Protein AF-D3D2E3-F1 (afdb_monomer_lite)

pLDDT: mean 86.56, std 15.79, range [43.16, 98.19]

Radius of gyration: 16.49 Å; chains: 1; bounding box: 32×51×45 Å

Secondary structure (DSSP, 8-state):
----HHHHHHHHHHHHHHIIIIII---TT-EEEEEEEGGGHHHHHHHHHHHHHTT-EEEEEEE-SS--TTHHHHHHHHSPPTTT-SS-EEEEEE-SS---------PPP-

Foldseek 3Di:
DDPDPPPVVVVLLVVLCCCCCVPVNDDQLEAEEEEEEPVFVVSSVSNVVVCVVVVRHYDYAYDYFQDDPCRVVRVVVRDDDPVSRPDYYHYHYTDDPGDHDPDDPPDDDD

Sequence (110 aa):
MAVAASVIDDLVWSGVNNLLDSYVHVEATDQVLVLYTSDSHEAAAWVYAALEVRRICVSRVWMAPLHDDGFVERLASALPDPSEVTGRIVVLTFERDTMSHSLRHVPEPA

Structure (mmCIF, N/CA/C/O backbone):
data_AF-D3D2E3-F1
#
_entry.id   AF-D3D2E3-F1
#
loop_
_atom_site.group_PDB
_atom_site.id
_atom_site.type_symbol
_atom_site.label_atom_id
_atom_site.label_alt_id
_atom_site.label_comp_id
_atom_site.label_asym_id
_atom_site.label_entity_id
_atom_site.label_seq_id
_atom_site.pdbx_PDB_ins_code
_atom_site.Cartn_x
_atom_site.Cartn_y
_atom_site.Cartn_z
_atom_site.occupancy
_atom_site.B_iso_or_equiv
_atom_site.auth_seq_id
_atom_site.auth_comp_id
_atom_site.auth_asym_id
_atom_site.auth_atom_id
_atom_site.pdbx_PDB_model_num
ATOM 1 N N . MET A 1 1 ? 20.785 26.510 1.331 1.00 43.16 1 MET A N 1
ATOM 2 C CA . MET A 1 1 ? 19.636 26.545 2.260 1.00 43.16 1 MET A CA 1
ATOM 3 C C . MET A 1 1 ? 19.000 25.167 2.255 1.00 43.16 1 MET A C 1
ATOM 5 O O . MET A 1 1 ? 18.356 24.823 1.276 1.00 43.16 1 MET A O 1
ATOM 9 N N . ALA A 1 2 ? 19.278 24.359 3.281 1.00 49.91 2 ALA A N 1
ATOM 10 C CA . ALA A 1 2 ? 18.728 23.017 3.440 1.00 49.91 2 ALA A CA 1
ATOM 11 C C . ALA A 1 2 ? 17.332 23.137 4.054 1.00 49.91 2 ALA A C 1
ATOM 13 O O . ALA A 1 2 ? 17.181 23.308 5.260 1.00 49.91 2 ALA A O 1
ATOM 14 N N . VAL A 1 3 ? 16.315 23.135 3.204 1.00 46.28 3 VAL A N 1
ATOM 15 C CA . VAL A 1 3 ? 14.944 22.919 3.649 1.00 46.28 3 VAL A CA 1
ATOM 16 C C . VAL A 1 3 ? 14.786 21.400 3.745 1.00 46.28 3 VAL A C 1
ATOM 18 O O . VAL A 1 3 ? 15.031 20.689 2.776 1.00 46.28 3 VAL A O 1
ATOM 21 N N . ALA A 1 4 ? 14.363 20.935 4.920 1.00 58.12 4 ALA A N 1
ATOM 22 C CA . ALA A 1 4 ? 13.267 19.975 5.000 1.00 58.12 4 ALA A CA 1
ATOM 23 C C . ALA A 1 4 ? 13.496 18.485 4.692 1.00 58.12 4 ALA A C 1
ATOM 25 O O . ALA A 1 4 ? 12.539 17.868 4.263 1.00 58.12 4 ALA A O 1
ATOM 26 N N . ALA A 1 5 ? 14.638 17.838 4.950 1.00 62.41 5 ALA A N 1
ATOM 27 C CA . ALA A 1 5 ? 14.633 16.357 4.908 1.00 62.41 5 ALA A CA 1
ATOM 28 C C . ALA A 1 5 ? 13.601 15.786 5.909 1.00 62.41 5 ALA A C 1
ATOM 30 O O . ALA A 1 5 ? 12.678 15.084 5.519 1.00 62.41 5 ALA A O 1
ATOM 31 N N . SER A 1 6 ? 13.647 16.250 7.164 1.00 71.56 6 SER A N 1
ATOM 32 C CA . SER A 1 6 ? 12.659 15.872 8.184 1.00 71.56 6 SER A CA 1
ATOM 33 C C . SER A 1 6 ? 11.240 16.347 7.860 1.00 71.56 6 SER A C 1
ATOM 35 O O . SER A 1 6 ? 10.279 15.650 8.133 1.00 71.56 6 SER A O 1
ATOM 37 N N . VAL A 1 7 ? 11.091 17.529 7.256 1.00 75.94 7 VAL A N 1
ATOM 38 C CA . VAL A 1 7 ? 9.767 18.087 6.927 1.00 75.94 7 VAL A CA 1
ATOM 39 C C . VAL A 1 7 ? 9.153 17.389 5.703 1.00 75.94 7 VAL A C 1
ATOM 41 O O . VAL A 1 7 ? 7.932 17.290 5.616 1.00 75.94 7 VAL A O 1
ATOM 44 N N . ILE A 1 8 ? 9.971 16.891 4.767 1.00 75.81 8 ILE A N 1
ATOM 45 C CA . ILE A 1 8 ? 9.516 16.015 3.678 1.00 75.81 8 ILE A CA 1
ATOM 46 C C . ILE A 1 8 ? 9.051 14.686 4.270 1.00 75.81 8 ILE A C 1
ATOM 48 O O . ILE A 1 8 ? 7.940 14.268 3.954 1.00 75.81 8 ILE A O 1
ATOM 52 N N . ASP A 1 9 ? 9.831 14.079 5.167 1.00 87.38 9 ASP A N 1
ATOM 53 C CA . ASP A 1 9 ? 9.443 12.836 5.843 1.00 87.38 9 ASP A CA 1
ATOM 54 C C . ASP A 1 9 ? 8.129 13.010 6.625 1.00 87.38 9 ASP A C 1
ATOM 56 O O . ASP A 1 9 ? 7.227 12.183 6.505 1.00 87.38 9 ASP A O 1
ATOM 60 N N . ASP A 1 10 ? 7.958 14.127 7.342 1.00 91.44 10 ASP A N 1
ATOM 61 C CA . ASP A 1 10 ? 6.721 14.449 8.067 1.00 91.44 10 ASP A CA 1
ATOM 62 C C . ASP A 1 10 ? 5.515 14.583 7.123 1.00 91.44 10 ASP A C 1
ATOM 64 O O . ASP A 1 10 ? 4.411 14.116 7.428 1.00 91.44 10 ASP A O 1
ATOM 68 N N . LEU A 1 11 ? 5.707 15.216 5.961 1.00 94.44 11 LEU A N 1
ATOM 69 C CA . LEU A 1 11 ? 4.650 15.384 4.967 1.00 94.44 11 LEU A CA 1
ATOM 70 C C . LEU A 1 11 ? 4.272 14.047 4.324 1.00 94.44 11 LEU A C 1
ATOM 72 O O . LEU A 1 11 ? 3.083 13.758 4.177 1.00 94.44 11 LEU A O 1
ATOM 76 N N . VAL A 1 12 ? 5.266 13.230 3.965 1.00 95.12 12 VAL A N 1
ATOM 77 C CA . VAL A 1 12 ? 5.057 11.884 3.419 1.00 95.12 12 VAL A CA 1
ATOM 78 C C . VAL A 1 12 ? 4.331 11.020 4.442 1.00 95.12 12 VAL A C 1
ATOM 80 O O . VAL A 1 12 ? 3.316 10.408 4.112 1.00 95.12 12 VAL A O 1
ATOM 83 N N . TRP A 1 13 ? 4.780 11.036 5.697 1.00 96.19 13 TRP A N 1
ATOM 84 C CA . TRP A 1 13 ? 4.145 10.308 6.787 1.00 96.19 13 TRP A CA 1
ATOM 85 C C . TRP A 1 13 ? 2.689 10.736 6.976 1.00 96.19 13 TRP A C 1
ATOM 87 O O . TRP A 1 13 ? 1.793 9.894 7.025 1.00 96.19 13 TRP A O 1
ATOM 97 N N . SER A 1 14 ? 2.419 12.041 7.019 1.00 96.94 14 SER A N 1
ATOM 98 C CA . SER A 1 14 ? 1.055 12.574 7.103 1.00 96.94 14 SER A CA 1
ATOM 99 C C . SER A 1 14 ? 0.186 12.116 5.925 1.00 96.94 14 SER A C 1
ATOM 101 O O . SER A 1 14 ? -0.938 11.651 6.122 1.00 96.94 14 SER A O 1
ATOM 103 N N . GLY A 1 15 ? 0.728 12.156 4.704 1.00 97.31 15 GLY A N 1
ATOM 104 C CA . GLY A 1 15 ? 0.054 11.674 3.499 1.00 97.31 15 GLY A CA 1
ATOM 105 C C . GLY A 1 15 ? -0.287 10.184 3.559 1.00 97.31 15 GLY A C 1
ATOM 106 O O . GLY A 1 15 ? -1.419 9.808 3.258 1.00 97.31 15 GLY A O 1
ATOM 107 N N . VAL A 1 16 ? 0.653 9.347 4.009 1.00 97.94 16 VAL A N 1
ATOM 108 C CA . VAL A 1 16 ? 0.440 7.904 4.203 1.00 97.94 16 VAL A CA 1
ATOM 109 C C . VAL A 1 16 ? -0.655 7.640 5.232 1.00 97.94 16 VAL A C 1
ATOM 111 O O . VAL A 1 16 ? -1.557 6.848 4.968 1.00 97.94 16 VAL A O 1
ATOM 114 N N . ASN A 1 17 ? -0.626 8.317 6.382 1.00 97.75 17 ASN A N 1
ATOM 115 C CA . ASN A 1 17 ? -1.667 8.137 7.396 1.00 97.75 17 ASN A CA 1
ATOM 116 C C . ASN A 1 17 ? -3.035 8.573 6.858 1.00 97.75 17 ASN A C 1
ATOM 118 O O . ASN A 1 17 ? -4.008 7.842 7.002 1.00 97.75 17 ASN A O 1
ATOM 122 N N . ASN A 1 18 ? -3.102 9.698 6.144 1.00 98.00 18 ASN A N 1
ATOM 123 C CA . ASN A 1 18 ? -4.346 10.154 5.535 1.00 98.00 18 ASN A CA 1
ATOM 124 C C . ASN A 1 18 ? -4.880 9.172 4.476 1.00 98.00 18 ASN A C 1
ATOM 126 O O . ASN A 1 18 ? -6.083 8.927 4.434 1.00 98.00 18 ASN A O 1
ATOM 130 N N . LEU A 1 19 ? -4.010 8.581 3.647 1.00 97.75 19 LEU A N 1
ATOM 131 C CA . LEU A 1 19 ? -4.389 7.513 2.715 1.00 97.75 19 LEU A CA 1
ATOM 132 C C . LEU A 1 19 ? -5.033 6.341 3.469 1.00 97.75 19 LEU A C 1
ATOM 134 O O . LEU A 1 19 ? -6.141 5.925 3.130 1.00 97.75 19 LEU A O 1
ATOM 138 N N . LEU A 1 20 ? -4.354 5.831 4.498 1.00 98.06 20 LEU A N 1
ATOM 139 C CA . LEU A 1 20 ? -4.804 4.659 5.247 1.00 98.06 20 LEU A CA 1
ATOM 140 C C . LEU A 1 20 ? -6.094 4.921 6.036 1.00 98.06 20 LEU A C 1
ATOM 142 O O . LEU A 1 20 ? -6.959 4.049 6.075 1.00 98.06 20 LEU A O 1
ATOM 146 N N . ASP A 1 21 ? -6.244 6.111 6.615 1.00 97.38 21 ASP A N 1
ATOM 147 C CA . ASP A 1 21 ? -7.340 6.427 7.537 1.00 97.38 21 ASP A CA 1
ATOM 148 C C . ASP A 1 21 ? -8.569 7.001 6.842 1.00 97.38 21 ASP A C 1
ATOM 150 O O . ASP A 1 21 ? -9.690 6.635 7.185 1.00 97.38 21 ASP A O 1
ATOM 154 N N . SER A 1 22 ? -8.372 7.899 5.876 1.00 96.94 22 SER A N 1
ATOM 155 C CA . SER A 1 22 ? -9.458 8.700 5.297 1.00 96.94 22 SER A CA 1
ATOM 156 C C . SER A 1 22 ? -9.942 8.185 3.948 1.00 96.94 22 SER A C 1
ATOM 158 O O . SER A 1 22 ? -11.053 8.518 3.548 1.00 96.94 22 SER A O 1
ATOM 160 N N . TYR A 1 23 ? -9.113 7.423 3.229 1.00 96.19 23 TYR A N 1
ATOM 161 C CA . TYR A 1 23 ? -9.462 6.910 1.901 1.00 96.19 23 TYR A CA 1
ATOM 162 C C . TYR A 1 23 ? -9.662 5.399 1.908 1.00 96.19 23 TYR A C 1
ATOM 164 O O . TYR A 1 23 ? -10.674 4.907 1.417 1.00 96.19 23 TYR A O 1
ATOM 172 N N . VAL A 1 24 ? -8.698 4.656 2.453 1.00 96.69 24 VAL A N 1
ATOM 173 C CA . VAL A 1 24 ? -8.756 3.188 2.496 1.00 96.69 24 VAL A CA 1
ATOM 174 C C . VAL A 1 24 ? -9.578 2.705 3.696 1.00 96.69 24 VAL A C 1
ATOM 176 O O . VAL A 1 24 ? -10.245 1.673 3.613 1.00 96.69 24 VAL A O 1
ATOM 179 N N . HIS A 1 25 ? -9.562 3.473 4.790 1.00 97.06 25 HIS A N 1
ATOM 180 C CA . HIS A 1 25 ? -10.180 3.134 6.072 1.00 97.06 25 HIS A CA 1
ATOM 181 C C . HIS A 1 25 ? -9.700 1.780 6.607 1.00 97.06 25 HIS A C 1
ATOM 183 O O . HIS A 1 25 ? -10.523 0.919 6.897 1.00 97.06 25 HIS A O 1
ATOM 189 N N . VAL A 1 26 ? -8.384 1.552 6.673 1.00 96.44 26 VAL A N 1
ATOM 190 C CA . VAL A 1 26 ? -7.839 0.266 7.143 1.00 96.44 26 VAL A CA 1
ATOM 191 C C . VAL A 1 26 ? -8.152 0.057 8.625 1.00 96.44 26 VAL A C 1
ATOM 193 O O . VAL A 1 26 ? -7.889 0.925 9.457 1.00 96.44 26 VAL A O 1
ATOM 196 N N . GLU A 1 27 ? -8.667 -1.122 8.955 1.00 96.31 27 GLU A N 1
ATOM 197 C CA . GLU A 1 27 ? -8.999 -1.548 10.312 1.00 96.31 27 GLU A CA 1
ATOM 198 C C . GLU A 1 27 ? -7.988 -2.575 10.846 1.00 96.31 27 GLU A C 1
ATOM 200 O O . GLU A 1 27 ? -7.259 -3.222 10.097 1.00 96.31 27 GLU A O 1
ATOM 205 N N . ALA A 1 28 ? -7.946 -2.762 12.168 1.00 94.69 28 ALA A N 1
ATOM 206 C CA . ALA A 1 28 ? -6.982 -3.661 12.817 1.00 94.69 28 ALA A CA 1
ATOM 207 C C . ALA A 1 28 ? -7.163 -5.149 12.454 1.00 94.69 28 ALA A C 1
ATOM 209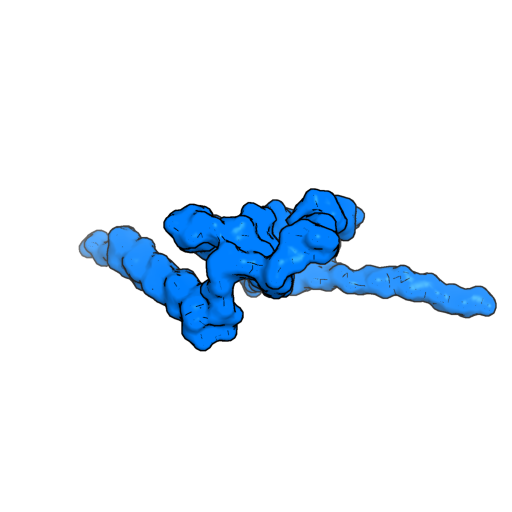 O O . ALA A 1 28 ? -6.236 -5.938 12.616 1.00 94.69 28 ALA A O 1
ATOM 210 N N . THR A 1 29 ? -8.358 -5.539 12.006 1.00 95.44 29 THR A N 1
ATOM 211 C CA . THR A 1 29 ? -8.693 -6.905 11.574 1.00 95.44 29 THR A CA 1
ATOM 212 C C . THR A 1 29 ? -8.452 -7.136 10.085 1.00 95.44 29 THR A C 1
ATOM 214 O O . THR A 1 29 ? -8.569 -8.276 9.627 1.00 95.44 29 THR A O 1
ATOM 217 N N . ASP A 1 30 ? -8.137 -6.082 9.328 1.00 95.69 30 ASP A N 1
ATOM 218 C CA . ASP A 1 30 ? -7.823 -6.206 7.914 1.00 95.69 30 ASP A CA 1
ATOM 219 C C . ASP A 1 30 ? -6.466 -6.882 7.712 1.00 95.69 30 ASP A C 1
ATOM 221 O O . ASP A 1 30 ? -5.549 -6.801 8.535 1.00 95.69 30 ASP A O 1
ATOM 225 N N . GLN A 1 31 ? -6.338 -7.521 6.557 1.00 95.94 31 GLN A N 1
ATOM 226 C CA . GLN A 1 31 ? -5.071 -8.010 6.046 1.00 95.94 31 GLN A CA 1
ATOM 227 C C . GLN A 1 31 ? -4.735 -7.243 4.775 1.00 95.94 31 GLN A C 1
ATOM 229 O O . GLN A 1 31 ? -5.522 -7.198 3.827 1.00 95.94 31 GLN A O 1
ATOM 234 N N . VAL A 1 32 ? -3.572 -6.604 4.766 1.00 96.94 32 VAL A N 1
ATOM 235 C CA . VAL A 1 32 ? -3.170 -5.700 3.694 1.00 96.94 32 VAL A CA 1
ATOM 236 C C . VAL A 1 32 ? -2.117 -6.359 2.816 1.00 96.94 32 VAL A C 1
ATOM 238 O O . VAL A 1 32 ? -1.139 -6.925 3.298 1.00 96.94 32 VAL A O 1
ATOM 241 N N . LEU A 1 33 ? -2.284 -6.248 1.507 1.00 97.38 33 LEU A N 1
ATOM 242 C CA . LEU A 1 33 ? -1.299 -6.668 0.528 1.00 97.38 33 LEU A CA 1
ATOM 243 C C . LEU A 1 33 ? -0.798 -5.449 -0.245 1.00 97.38 33 LEU A C 1
ATOM 245 O O . LEU A 1 33 ? -1.570 -4.781 -0.930 1.00 97.38 33 LEU A O 1
ATOM 249 N N . VAL A 1 34 ? 0.497 -5.166 -0.134 1.00 97.75 34 VAL A N 1
ATOM 250 C CA . VAL A 1 34 ? 1.163 -4.061 -0.831 1.00 97.75 34 VAL A CA 1
ATOM 251 C C . VAL A 1 34 ? 1.859 -4.597 -2.077 1.00 97.75 34 VAL A C 1
ATOM 253 O O . VAL A 1 34 ? 2.903 -5.245 -1.992 1.00 97.75 34 VAL A O 1
ATOM 256 N N . LEU A 1 35 ? 1.282 -4.323 -3.240 1.00 96.38 35 LEU A N 1
ATOM 257 C CA . LEU A 1 35 ? 1.862 -4.621 -4.544 1.00 96.38 35 LEU A CA 1
ATOM 258 C C . LEU A 1 35 ? 2.661 -3.411 -5.026 1.00 96.38 35 LEU A C 1
ATOM 260 O O . LEU A 1 35 ? 2.179 -2.282 -4.922 1.00 96.38 35 LEU A O 1
ATOM 264 N N . TYR A 1 36 ? 3.871 -3.610 -5.544 1.00 95.50 36 TYR A N 1
ATOM 265 C CA . TYR A 1 36 ? 4.695 -2.482 -5.980 1.00 95.50 36 TYR A CA 1
ATOM 266 C C . TYR A 1 36 ? 5.660 -2.826 -7.113 1.00 95.50 36 TYR A C 1
ATOM 268 O O . TYR A 1 36 ? 6.260 -3.901 -7.135 1.00 95.50 36 TYR A O 1
ATOM 276 N N . THR A 1 37 ? 5.862 -1.871 -8.016 1.00 93.56 37 THR A N 1
ATOM 277 C CA . THR A 1 37 ? 6.956 -1.861 -8.994 1.00 93.56 37 THR A CA 1
ATOM 278 C C . THR A 1 37 ? 8.216 -1.205 -8.419 1.00 93.56 37 THR A C 1
ATOM 280 O O . THR A 1 37 ? 8.192 -0.494 -7.414 1.00 93.56 37 THR A O 1
ATOM 283 N N . SER A 1 38 ? 9.378 -1.435 -9.037 1.00 91.50 38 SER A N 1
ATOM 284 C CA . SER A 1 38 ? 10.658 -0.912 -8.517 1.00 91.50 38 SER A CA 1
ATOM 285 C C . SER A 1 38 ? 10.725 0.624 -8.453 1.00 91.50 38 SER A C 1
ATOM 287 O O . SER A 1 38 ? 11.402 1.180 -7.587 1.00 91.50 38 SER A O 1
ATOM 289 N N . ASP A 1 39 ? 10.021 1.312 -9.353 1.00 90.88 39 ASP A N 1
ATOM 290 C CA . ASP A 1 39 ? 9.942 2.778 -9.437 1.00 90.88 39 ASP A CA 1
ATOM 291 C C . ASP A 1 39 ? 9.073 3.413 -8.334 1.00 90.88 39 ASP A C 1
ATOM 293 O O . ASP A 1 39 ? 9.147 4.625 -8.119 1.00 90.88 39 ASP A O 1
ATOM 297 N N . SER A 1 40 ? 8.302 2.606 -7.601 1.00 92.62 40 SER A N 1
ATOM 298 C CA . SER A 1 40 ? 7.404 3.035 -6.526 1.00 92.62 40 SER A CA 1
ATOM 299 C C . SER A 1 40 ? 7.786 2.470 -5.148 1.00 92.62 40 SER A C 1
ATOM 301 O O . SER 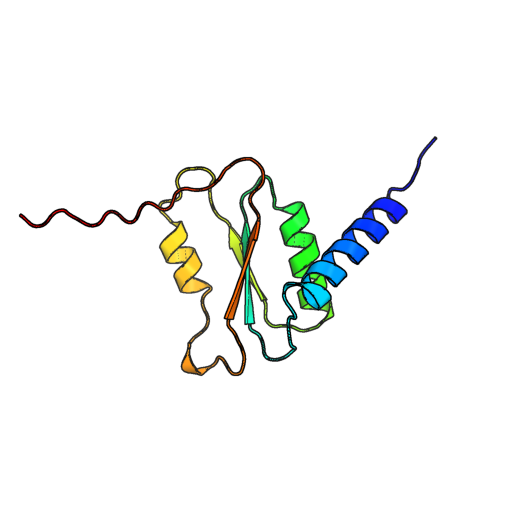A 1 40 ? 7.059 2.669 -4.171 1.00 92.62 40 SER A O 1
ATOM 303 N N . HIS A 1 41 ? 8.943 1.800 -5.044 1.00 93.25 41 HIS A N 1
ATOM 304 C CA . HIS A 1 41 ? 9.353 1.073 -3.837 1.00 93.25 41 HIS A CA 1
ATOM 305 C C . HIS A 1 41 ? 9.370 1.942 -2.569 1.00 93.25 41 HIS A C 1
ATOM 307 O O . HIS A 1 41 ? 9.044 1.452 -1.492 1.00 93.25 41 HIS A O 1
ATOM 313 N N . GLU A 1 42 ? 9.740 3.220 -2.683 1.00 94.81 42 GLU A N 1
ATOM 314 C CA . GLU A 1 42 ? 9.827 4.137 -1.545 1.00 94.81 42 GLU A CA 1
ATOM 315 C C . GLU A 1 42 ? 8.438 4.448 -0.974 1.00 94.81 42 GLU A C 1
ATOM 317 O O . GLU A 1 42 ? 8.219 4.341 0.231 1.00 94.81 42 GLU A O 1
ATOM 322 N N . ALA A 1 43 ? 7.466 4.746 -1.841 1.00 94.56 43 ALA A N 1
ATOM 323 C CA . ALA A 1 43 ? 6.085 4.970 -1.424 1.00 94.56 43 ALA A CA 1
ATOM 324 C C . ALA A 1 43 ? 5.486 3.709 -0.778 1.00 94.56 43 ALA A C 1
ATOM 326 O O . ALA A 1 43 ? 4.865 3.786 0.284 1.00 94.56 43 ALA A O 1
ATOM 327 N N . ALA A 1 44 ? 5.737 2.539 -1.376 1.00 96.75 44 ALA A N 1
ATOM 328 C CA . ALA A 1 44 ? 5.317 1.256 -0.822 1.00 96.75 44 ALA A CA 1
ATOM 329 C C . ALA A 1 44 ? 5.956 0.980 0.553 1.00 96.75 44 ALA A C 1
ATOM 331 O O . ALA A 1 44 ? 5.280 0.492 1.459 1.00 96.75 44 ALA A O 1
ATOM 332 N N . ALA A 1 45 ? 7.235 1.327 0.738 1.00 96.75 45 ALA A N 1
ATOM 333 C CA . ALA A 1 45 ? 7.940 1.170 2.007 1.00 96.75 45 ALA A CA 1
ATOM 334 C C . ALA A 1 45 ? 7.353 2.053 3.118 1.00 96.75 45 ALA A C 1
ATOM 336 O O . ALA A 1 45 ? 7.161 1.563 4.230 1.00 96.75 45 ALA A O 1
ATOM 337 N N . TRP A 1 46 ? 7.008 3.311 2.826 1.00 98.06 46 TRP A N 1
ATOM 338 C CA . TRP A 1 46 ? 6.355 4.194 3.801 1.00 98.06 46 TRP A CA 1
ATOM 339 C C . TRP A 1 46 ? 4.999 3.657 4.261 1.00 98.06 46 TRP A C 1
ATOM 341 O O . TRP A 1 46 ? 4.699 3.659 5.456 1.00 98.06 46 TRP A O 1
ATOM 351 N N . VAL A 1 47 ? 4.196 3.147 3.327 1.00 98.19 47 VAL A N 1
ATOM 352 C CA . VAL A 1 47 ? 2.893 2.542 3.632 1.00 98.19 47 VAL A CA 1
ATOM 353 C C . VAL A 1 47 ? 3.056 1.265 4.449 1.00 98.19 47 VAL A C 1
ATOM 355 O O . VAL A 1 47 ? 2.378 1.095 5.461 1.00 9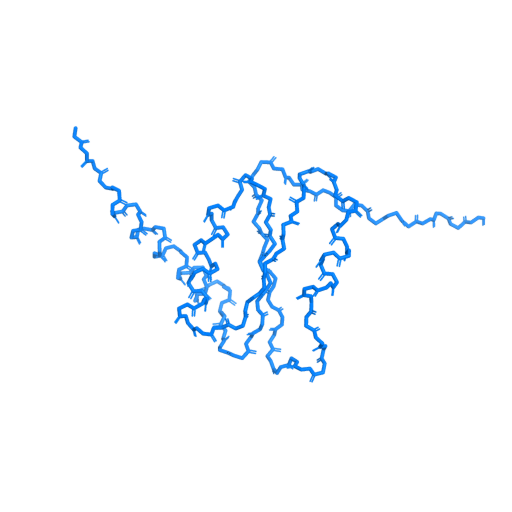8.19 47 VAL A O 1
ATOM 358 N N . TYR A 1 48 ? 3.992 0.398 4.062 1.00 97.94 48 TYR A N 1
ATOM 359 C CA . TYR A 1 48 ? 4.308 -0.818 4.805 1.00 97.94 48 TYR A CA 1
ATOM 360 C C . TYR A 1 48 ? 4.749 -0.500 6.245 1.00 97.94 48 TYR A C 1
ATOM 362 O O . TYR A 1 48 ? 4.212 -1.071 7.192 1.00 97.94 48 TYR A O 1
ATOM 370 N N . ALA A 1 49 ? 5.643 0.477 6.429 1.00 97.56 49 ALA A N 1
ATOM 371 C CA . ALA A 1 49 ? 6.098 0.908 7.750 1.00 97.56 49 ALA A CA 1
ATOM 372 C C . ALA A 1 49 ? 4.950 1.453 8.618 1.00 97.56 49 ALA A C 1
ATOM 374 O O . ALA A 1 49 ? 4.855 1.127 9.802 1.00 97.56 49 ALA A O 1
ATOM 375 N N . ALA A 1 50 ? 4.044 2.249 8.042 1.00 97.81 50 ALA A N 1
ATOM 376 C CA . ALA A 1 50 ? 2.879 2.753 8.764 1.00 97.81 50 ALA A CA 1
ATOM 377 C C . ALA A 1 50 ? 1.941 1.621 9.219 1.00 97.81 50 ALA A C 1
ATOM 379 O O . ALA A 1 50 ? 1.454 1.649 10.351 1.00 97.81 50 ALA A O 1
ATOM 380 N N . LEU A 1 51 ? 1.723 0.605 8.378 1.00 98.00 51 LEU A N 1
ATOM 381 C CA . LEU A 1 51 ? 0.922 -0.577 8.717 1.00 98.00 51 LEU A CA 1
ATOM 382 C C . LEU A 1 51 ? 1.575 -1.418 9.825 1.00 98.00 51 LEU A C 1
ATOM 384 O O . LEU A 1 51 ? 0.887 -1.813 10.769 1.00 98.00 51 LEU A O 1
ATOM 388 N N . GLU A 1 52 ? 2.896 -1.622 9.775 1.00 96.69 52 GLU A N 1
ATOM 389 C CA . GLU A 1 52 ? 3.635 -2.340 10.824 1.00 96.69 52 GLU A CA 1
ATOM 390 C C . GLU A 1 52 ? 3.565 -1.624 12.178 1.00 96.69 52 GLU A C 1
ATOM 392 O O . GLU A 1 52 ? 3.289 -2.258 13.200 1.00 96.69 52 GLU A O 1
ATOM 397 N N . VAL A 1 53 ? 3.738 -0.297 12.207 1.00 96.81 53 VAL A N 1
ATOM 398 C CA . VAL A 1 53 ? 3.613 0.504 13.442 1.00 96.81 53 VAL A CA 1
ATOM 399 C C . VAL A 1 53 ? 2.212 0.377 14.053 1.00 96.81 53 VAL A C 1
ATOM 401 O O . VAL A 1 53 ? 2.064 0.357 15.276 1.00 96.81 53 VAL A O 1
ATOM 404 N N . ARG A 1 54 ? 1.184 0.231 13.211 1.00 95.44 54 ARG A N 1
ATOM 405 C CA . ARG A 1 54 ? -0.215 0.013 13.615 1.00 95.44 54 ARG A CA 1
ATOM 406 C C . ARG A 1 54 ? -0.529 -1.442 13.978 1.00 95.44 54 ARG A C 1
ATOM 408 O O . ARG A 1 54 ? -1.637 -1.715 14.430 1.00 95.44 54 ARG A O 1
ATOM 415 N N . ARG A 1 55 ? 0.433 -2.361 13.817 1.00 96.75 55 ARG A N 1
ATOM 416 C CA . ARG A 1 55 ? 0.278 -3.815 14.008 1.00 96.75 55 ARG A CA 1
ATOM 417 C C . ARG A 1 55 ? -0.817 -4.429 13.132 1.00 96.75 55 ARG A C 1
ATOM 419 O O . ARG A 1 55 ? -1.466 -5.389 13.541 1.00 96.75 55 ARG A O 1
ATOM 426 N N . ILE A 1 56 ? -1.019 -3.874 11.942 1.00 95.94 56 ILE A N 1
ATOM 427 C CA . ILE A 1 56 ? -1.912 -4.448 10.936 1.00 95.94 56 ILE A CA 1
ATOM 428 C C . ILE A 1 56 ? -1.143 -5.538 10.190 1.00 95.94 56 ILE A C 1
ATOM 430 O O . ILE A 1 56 ? 0.036 -5.368 9.874 1.00 95.94 56 ILE A O 1
ATOM 434 N N . CYS A 1 57 ? -1.798 -6.667 9.918 1.00 95.19 57 CYS A N 1
ATOM 435 C CA . CYS A 1 57 ? -1.185 -7.742 9.149 1.00 95.19 57 CYS A CA 1
ATOM 436 C C . CYS A 1 57 ? -0.940 -7.256 7.718 1.00 95.19 57 CYS A C 1
ATOM 438 O O . CYS A 1 57 ? -1.878 -6.849 7.031 1.00 95.19 57 CYS A O 1
ATOM 440 N N . VAL A 1 58 ? 0.317 -7.271 7.276 1.00 96.56 58 VAL A N 1
ATOM 441 C CA . VAL A 1 58 ? 0.693 -6.787 5.951 1.00 96.56 58 VAL A CA 1
ATOM 442 C C . VAL A 1 58 ? 1.697 -7.720 5.285 1.00 96.56 58 VAL A C 1
ATOM 444 O O . VAL A 1 58 ? 2.670 -8.151 5.898 1.00 96.56 58 VAL A O 1
ATOM 447 N N . SER A 1 59 ? 1.467 -8.000 4.006 1.00 96.25 59 SER A N 1
ATOM 448 C CA . SER A 1 59 ? 2.424 -8.650 3.110 1.00 96.25 59 SER A CA 1
ATOM 449 C C . SER A 1 59 ? 2.772 -7.717 1.957 1.00 96.25 59 SER A C 1
ATOM 451 O O . SER A 1 59 ? 1.996 -6.830 1.601 1.00 96.25 59 SER A O 1
ATOM 453 N N . ARG A 1 60 ? 3.944 -7.912 1.350 1.00 95.81 60 ARG A N 1
ATOM 454 C CA . ARG A 1 60 ? 4.385 -7.133 0.188 1.00 95.81 60 ARG A CA 1
ATOM 455 C C . ARG A 1 60 ? 4.784 -8.041 -0.962 1.00 95.81 60 ARG A C 1
ATOM 457 O O . ARG A 1 60 ? 5.433 -9.062 -0.744 1.00 95.81 60 ARG A O 1
ATOM 464 N N . VAL A 1 61 ? 4.440 -7.640 -2.178 1.00 96.44 61 VAL A N 1
ATOM 465 C CA . VAL A 1 61 ? 4.761 -8.380 -3.399 1.00 96.44 61 VAL A CA 1
ATOM 466 C C . VAL A 1 61 ? 5.342 -7.417 -4.414 1.00 96.44 61 VAL A C 1
ATOM 468 O O . VAL A 1 61 ? 4.712 -6.438 -4.810 1.00 96.44 61 VAL A O 1
ATOM 471 N N . TRP A 1 62 ? 6.563 -7.717 -4.836 1.00 95.12 62 TRP A N 1
ATOM 472 C CA . TRP A 1 62 ? 7.200 -7.000 -5.926 1.00 95.12 62 TRP A CA 1
ATOM 473 C C . TRP A 1 62 ? 6.670 -7.480 -7.281 1.00 95.12 62 TRP A C 1
ATOM 475 O O . TRP A 1 62 ? 6.538 -8.691 -7.514 1.00 95.12 62 TRP A O 1
ATOM 485 N N . MET A 1 63 ? 6.439 -6.514 -8.166 1.00 92.62 63 MET A N 1
ATOM 486 C CA . MET A 1 63 ? 6.015 -6.694 -9.548 1.00 92.62 63 MET A CA 1
ATOM 487 C C . MET A 1 63 ? 7.077 -6.136 -10.500 1.00 92.62 63 MET A C 1
ATOM 489 O O . MET A 1 63 ? 7.535 -4.998 -10.351 1.00 92.62 63 MET A O 1
ATOM 493 N N . ALA A 1 64 ? 7.466 -6.924 -11.495 1.00 88.56 64 ALA A N 1
ATOM 494 C CA . ALA A 1 64 ? 8.301 -6.445 -12.579 1.00 88.56 64 ALA A CA 1
ATOM 495 C C . ALA A 1 64 ? 7.496 -5.482 -13.478 1.00 88.56 64 ALA A C 1
ATOM 497 O O . ALA A 1 64 ? 6.314 -5.712 -13.742 1.00 88.56 64 ALA A O 1
ATOM 498 N N . PRO A 1 65 ? 8.114 -4.395 -13.968 1.00 82.06 65 PRO A N 1
ATOM 499 C CA . PRO A 1 65 ? 7.458 -3.481 -14.894 1.00 82.06 65 PRO A CA 1
ATOM 500 C C . PRO A 1 65 ? 7.113 -4.166 -16.227 1.00 82.06 65 PRO A C 1
ATOM 502 O O . PRO A 1 65 ? 7.909 -4.940 -16.756 1.00 82.06 65 PRO A O 1
ATOM 505 N N . LEU A 1 66 ? 5.976 -3.789 -16.822 1.00 79.88 66 LEU A N 1
ATOM 506 C CA . LEU A 1 66 ? 5.460 -4.245 -18.126 1.00 79.88 66 LEU A CA 1
ATOM 507 C C . LEU A 1 66 ? 5.045 -5.725 -18.185 1.00 79.88 66 LEU A C 1
ATOM 509 O O . LEU A 1 66 ? 3.879 -5.987 -18.466 1.00 79.88 66 LEU A O 1
ATOM 513 N N . HIS A 1 67 ? 5.975 -6.657 -17.963 1.00 81.25 67 HIS A N 1
ATOM 514 C CA . HIS A 1 67 ? 5.751 -8.108 -17.997 1.00 81.25 67 HIS A CA 1
ATOM 515 C C . HIS A 1 67 ? 6.407 -8.777 -16.789 1.00 81.25 67 HIS A C 1
ATOM 517 O O . HIS A 1 67 ? 7.577 -8.532 -16.495 1.00 81.25 67 HIS A O 1
ATOM 523 N N . ASP A 1 68 ? 5.656 -9.656 -16.128 1.00 87.50 68 ASP A N 1
ATOM 524 C CA . ASP A 1 68 ? 6.094 -10.358 -14.927 1.00 87.50 68 ASP A CA 1
ATOM 525 C C . ASP A 1 68 ? 5.536 -11.781 -14.879 1.00 87.50 68 ASP A C 1
ATOM 527 O O . ASP A 1 68 ? 4.494 -12.051 -14.279 1.00 87.50 68 ASP A O 1
ATOM 531 N N . ASP A 1 69 ? 6.256 -12.703 -15.511 1.00 90.25 69 ASP A N 1
ATOM 532 C CA . ASP A 1 69 ? 5.826 -14.098 -15.636 1.00 90.25 69 ASP A CA 1
ATOM 533 C C . ASP A 1 69 ? 5.693 -14.813 -14.284 1.00 90.25 69 ASP A C 1
ATOM 535 O O . ASP A 1 69 ? 4.967 -15.792 -14.189 1.00 90.25 69 ASP A O 1
ATOM 539 N N . GLY A 1 70 ? 6.375 -14.330 -13.237 1.00 91.69 70 GLY A N 1
ATOM 540 C CA . GLY A 1 70 ? 6.328 -14.923 -11.898 1.00 91.69 70 GLY A CA 1
ATOM 541 C C . GLY A 1 70 ? 5.397 -14.198 -10.925 1.00 91.69 70 GLY A C 1
ATOM 542 O O . GLY A 1 70 ? 5.439 -14.480 -9.722 1.00 91.69 70 GLY A O 1
ATOM 543 N N . PHE A 1 71 ? 4.649 -13.191 -11.389 1.00 90.88 71 PHE A N 1
ATOM 544 C CA . PHE A 1 71 ? 3.792 -12.389 -10.520 1.00 90.88 71 PHE A CA 1
ATOM 545 C C . PHE A 1 71 ? 2.706 -13.241 -9.871 1.00 90.88 71 PHE A C 1
ATOM 547 O O . PHE A 1 71 ? 2.479 -13.129 -8.668 1.00 90.88 71 PH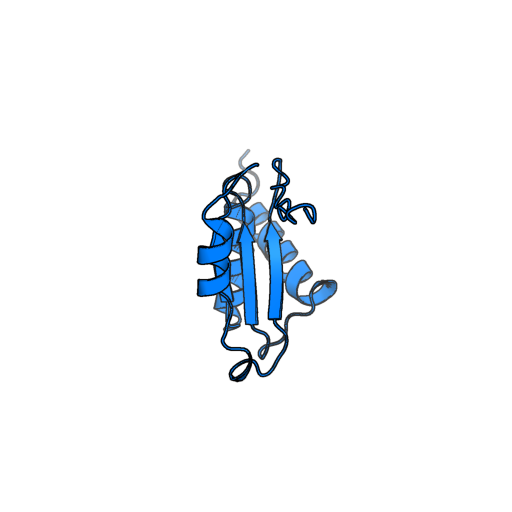E A O 1
ATOM 554 N N . VAL A 1 72 ? 2.063 -14.113 -10.650 1.00 91.94 72 VAL A N 1
ATOM 555 C CA . VAL A 1 72 ? 0.926 -14.920 -10.192 1.00 91.94 72 VAL A CA 1
ATOM 556 C C . VAL A 1 72 ? 1.336 -15.834 -9.041 1.00 91.94 72 VAL A C 1
ATOM 558 O O . VAL A 1 72 ? 0.633 -15.897 -8.036 1.00 91.94 72 VAL A O 1
ATOM 561 N N . GLU A 1 73 ? 2.489 -16.490 -9.135 1.00 94.38 73 GLU A N 1
ATOM 562 C CA . GLU A 1 73 ? 3.000 -17.388 -8.100 1.00 94.38 73 GLU A CA 1
ATOM 563 C C . GLU A 1 73 ? 3.372 -16.623 -6.827 1.00 94.38 73 GLU A C 1
ATOM 565 O O . GLU A 1 73 ? 3.045 -17.060 -5.718 1.00 94.38 73 GLU A O 1
ATOM 570 N N . ARG A 1 74 ? 4.024 -15.459 -6.967 1.00 95.50 74 ARG A N 1
ATOM 571 C CA . ARG A 1 74 ? 4.377 -14.611 -5.818 1.00 95.50 74 ARG A CA 1
ATOM 572 C C . ARG A 1 74 ? 3.138 -14.042 -5.137 1.00 95.50 74 ARG A C 1
ATOM 574 O O . ARG A 1 74 ? 3.073 -14.050 -3.911 1.00 95.50 74 ARG A O 1
ATOM 581 N N . LEU A 1 75 ? 2.157 -13.594 -5.919 1.00 94.69 75 LEU A N 1
ATOM 582 C CA . LEU A 1 75 ? 0.876 -13.109 -5.423 1.00 94.69 75 LEU A CA 1
ATOM 583 C C . LEU A 1 75 ? 0.129 -14.218 -4.682 1.00 94.69 75 LEU A C 1
ATOM 585 O O . LEU A 1 75 ? -0.261 -14.022 -3.536 1.00 94.69 75 LEU A O 1
ATOM 589 N N . ALA A 1 76 ? -0.022 -15.391 -5.299 1.00 93.62 76 ALA A N 1
ATOM 590 C CA . ALA A 1 76 ? -0.707 -16.530 -4.694 1.00 93.62 76 ALA A CA 1
ATOM 591 C C . ALA A 1 76 ? -0.059 -16.964 -3.372 1.00 93.62 76 ALA A C 1
ATOM 593 O O . ALA A 1 76 ? -0.769 -17.307 -2.434 1.00 93.62 76 ALA A O 1
ATOM 594 N N . SER A 1 77 ? 1.271 -16.892 -3.277 1.00 94.31 77 SER A N 1
ATOM 595 C CA . SER A 1 77 ? 2.010 -17.228 -2.052 1.00 94.31 77 SER A CA 1
ATOM 596 C C . SER A 1 77 ? 1.867 -16.187 -0.936 1.00 94.31 77 SER A C 1
ATOM 598 O O . SER A 1 77 ? 2.135 -16.500 0.219 1.00 94.31 77 SER A O 1
ATOM 600 N N . ALA A 1 78 ? 1.502 -14.948 -1.276 1.00 94.44 78 ALA A N 1
ATOM 601 C CA . ALA A 1 78 ? 1.332 -13.849 -0.326 1.00 94.44 78 ALA A CA 1
ATOM 602 C C . ALA A 1 78 ? -0.134 -13.610 0.064 1.00 94.44 78 ALA A C 1
ATOM 604 O O . ALA A 1 78 ? -0.402 -12.874 1.015 1.00 94.44 78 ALA A O 1
ATOM 605 N N . LEU A 1 79 ? -1.080 -14.191 -0.680 1.00 93.00 79 LEU A N 1
ATOM 606 C CA . LEU A 1 79 ? -2.486 -14.162 -0.314 1.00 93.00 79 LEU A CA 1
ATOM 607 C C . LEU A 1 79 ? -2.704 -15.002 0.949 1.00 93.00 79 LEU A C 1
ATOM 609 O O . LEU A 1 79 ? -2.168 -16.106 1.056 1.00 93.00 79 LEU A O 1
ATOM 613 N N . PRO A 1 80 ? -3.502 -14.501 1.898 1.00 90.19 80 PRO A N 1
ATOM 614 C CA . PRO A 1 80 ? -3.820 -15.261 3.091 1.00 90.19 80 PRO A CA 1
ATOM 615 C C . PRO A 1 80 ? -4.763 -16.421 2.790 1.00 90.19 80 PRO A C 1
ATOM 617 O O . PRO A 1 80 ? -5.520 -16.386 1.814 1.00 90.19 80 PRO A O 1
ATOM 620 N N . ASP A 1 81 ? -4.767 -17.420 3.673 1.00 89.06 81 ASP A N 1
ATOM 621 C CA . ASP A 1 81 ? -5.808 -18.441 3.658 1.00 89.06 81 ASP A CA 1
ATOM 622 C C . ASP A 1 81 ? -7.169 -17.758 3.903 1.00 89.06 81 ASP A C 1
ATOM 624 O O . ASP A 1 81 ? -7.346 -17.104 4.936 1.00 89.06 81 ASP A O 1
ATOM 628 N N . PRO A 1 82 ? -8.153 -17.894 2.993 1.00 86.38 82 PRO A N 1
ATOM 629 C CA . PRO A 1 82 ? -9.465 -17.274 3.153 1.00 86.38 82 PRO A CA 1
ATOM 630 C C . PRO A 1 82 ? -10.173 -17.643 4.462 1.00 86.38 82 PRO A C 1
ATOM 632 O O . PRO A 1 82 ? -11.004 -16.874 4.939 1.00 86.38 82 PRO A O 1
ATOM 635 N N . SER A 1 83 ? -9.865 -18.806 5.042 1.00 89.06 83 SER A N 1
ATOM 636 C CA . SER A 1 83 ? -10.433 -19.250 6.317 1.00 89.06 83 SER A CA 1
ATOM 637 C C . SER A 1 83 ? -9.836 -18.546 7.542 1.00 89.06 83 SER A C 1
ATOM 639 O O . SER A 1 83 ? -10.457 -18.548 8.605 1.00 89.06 83 SER A O 1
ATOM 641 N N . GLU A 1 84 ? -8.676 -17.904 7.397 1.00 86.81 84 GLU A N 1
ATOM 642 C CA . GLU A 1 84 ? -7.977 -17.174 8.461 1.00 86.81 84 GLU A CA 1
ATOM 643 C C . GLU A 1 84 ? -8.276 -15.663 8.436 1.00 86.81 84 GLU A C 1
ATOM 645 O O . GLU A 1 84 ? -7.918 -14.923 9.359 1.00 86.81 84 GLU A O 1
ATOM 650 N N . VAL A 1 85 ? -8.960 -15.177 7.397 1.00 88.81 85 VAL A N 1
ATOM 651 C CA . VAL A 1 85 ? -9.299 -13.760 7.240 1.00 88.81 85 VAL A CA 1
ATOM 652 C C . VAL A 1 85 ? -10.546 -13.425 8.057 1.00 88.81 85 VAL A C 1
ATOM 654 O O . VAL A 1 85 ? -11.651 -13.866 7.757 1.00 88.81 85 VAL A O 1
ATOM 657 N N . THR A 1 86 ? -10.372 -12.601 9.092 1.00 89.38 86 THR A N 1
ATOM 658 C CA . THR A 1 86 ? -11.484 -12.121 9.937 1.00 89.38 86 THR A CA 1
ATOM 659 C C . THR A 1 86 ? -12.067 -10.787 9.446 1.00 89.38 86 THR A C 1
ATOM 661 O O . THR A 1 86 ? -13.244 -10.515 9.673 1.00 89.38 86 THR A O 1
ATOM 664 N N . GLY A 1 87 ? -11.253 -9.949 8.794 1.00 91.88 87 GLY A N 1
ATOM 665 C CA . GLY A 1 87 ? -11.638 -8.645 8.240 1.00 91.88 87 GLY A CA 1
ATOM 666 C C . GLY A 1 87 ? -11.697 -8.643 6.713 1.00 91.88 87 GLY A C 1
ATOM 667 O O . GLY A 1 87 ? -12.166 -9.596 6.092 1.00 91.88 87 GLY A O 1
ATOM 668 N N . ARG A 1 88 ? -11.224 -7.560 6.087 1.00 94.94 88 ARG A N 1
ATOM 669 C CA . ARG A 1 88 ? -11.103 -7.464 4.626 1.00 94.94 88 ARG A CA 1
ATOM 670 C C . ARG A 1 88 ? -9.689 -7.820 4.185 1.00 94.94 88 ARG A C 1
ATOM 672 O O . ARG A 1 88 ? -8.723 -7.601 4.912 1.00 94.94 88 ARG A O 1
ATOM 679 N N . ILE A 1 89 ? -9.571 -8.288 2.947 1.00 95.50 89 ILE A N 1
ATOM 680 C CA . ILE A 1 89 ? -8.300 -8.242 2.223 1.00 95.50 89 ILE A CA 1
ATOM 681 C C . ILE A 1 89 ? -8.251 -6.899 1.499 1.00 95.50 89 ILE A C 1
ATOM 683 O O . ILE A 1 89 ? -9.081 -6.627 0.630 1.00 95.50 89 ILE A O 1
ATOM 687 N N . VAL A 1 90 ? -7.291 -6.057 1.861 1.00 96.44 90 VAL A N 1
ATOM 688 C CA . VAL A 1 90 ? -7.076 -4.745 1.245 1.00 96.44 90 VAL A CA 1
ATOM 689 C C . VAL A 1 90 ? -5.843 -4.828 0.358 1.00 96.44 90 VAL A C 1
ATOM 691 O O . VAL A 1 90 ? -4.745 -5.069 0.845 1.00 96.44 90 VAL A O 1
ATOM 694 N N . VAL A 1 91 ? -6.004 -4.609 -0.945 1.00 96.50 91 VAL A N 1
ATOM 695 C CA . VAL A 1 91 ? -4.886 -4.635 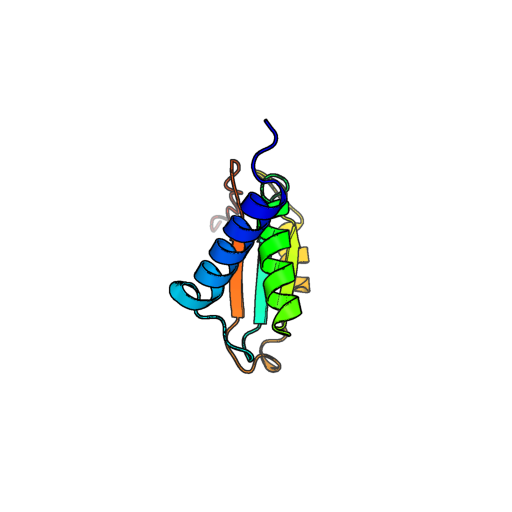-1.898 1.00 96.50 91 VAL A CA 1
ATOM 696 C C . VAL A 1 91 ? -4.540 -3.207 -2.301 1.00 96.50 91 VAL A C 1
ATOM 698 O O . VAL A 1 91 ? -5.357 -2.514 -2.903 1.00 96.50 91 VAL A O 1
ATOM 701 N N . LEU A 1 92 ? -3.327 -2.767 -1.970 1.00 96.88 92 LEU A N 1
ATOM 702 C CA . LEU A 1 92 ? -2.788 -1.466 -2.359 1.00 96.88 92 LEU A CA 1
ATOM 703 C C . LEU A 1 92 ? -1.708 -1.678 -3.409 1.00 96.88 92 LEU A C 1
ATOM 705 O O . LEU A 1 92 ? -0.736 -2.384 -3.156 1.00 96.88 92 LEU A O 1
ATOM 709 N N . THR A 1 93 ? -1.877 -1.060 -4.574 1.00 94.56 93 THR A N 1
ATOM 710 C CA . THR A 1 93 ? -0.938 -1.193 -5.691 1.00 94.56 93 THR A CA 1
ATOM 711 C C . THR A 1 93 ? -0.241 0.133 -5.945 1.00 94.56 93 THR A C 1
ATOM 713 O O . THR A 1 93 ? -0.899 1.163 -6.084 1.00 94.56 93 THR A O 1
ATOM 716 N N . PHE A 1 94 ? 1.088 0.104 -5.983 1.00 93.88 94 PHE A N 1
ATOM 717 C CA . PHE A 1 94 ? 1.938 1.265 -6.202 1.00 93.88 94 PHE A CA 1
ATOM 718 C C . PHE A 1 94 ? 2.686 1.101 -7.516 1.00 93.88 94 PHE A C 1
ATOM 720 O O . PHE A 1 94 ? 3.584 0.269 -7.636 1.00 93.88 94 PHE A O 1
ATOM 727 N N . GLU A 1 95 ? 2.348 1.937 -8.485 1.00 89.19 95 GLU A N 1
ATOM 728 C CA . GLU A 1 95 ? 2.966 1.987 -9.809 1.00 89.19 95 GLU A CA 1
ATOM 729 C C . GLU A 1 95 ? 3.128 3.464 -10.177 1.00 89.19 95 GLU A C 1
ATOM 731 O O . GLU A 1 95 ? 2.223 4.258 -9.908 1.00 89.19 95 GLU A O 1
ATOM 736 N N . ARG A 1 96 ? 4.288 3.865 -10.718 1.00 82.75 96 ARG A N 1
ATOM 737 C CA . ARG A 1 96 ? 4.535 5.275 -11.065 1.00 82.75 96 ARG A CA 1
ATOM 738 C C . ARG A 1 96 ? 4.493 5.507 -12.566 1.00 82.75 96 ARG A C 1
ATOM 740 O O . ARG A 1 96 ? 3.624 6.223 -13.048 1.00 82.75 96 ARG A O 1
ATOM 747 N N . ASP A 1 97 ? 5.421 4.888 -13.285 1.00 70.12 97 ASP A N 1
ATOM 748 C CA . ASP A 1 97 ? 5.624 5.130 -14.716 1.00 70.12 97 ASP A CA 1
ATOM 749 C C . ASP A 1 97 ? 5.293 3.888 -15.558 1.00 70.12 97 ASP A C 1
ATOM 751 O O . ASP A 1 97 ? 5.183 3.963 -16.784 1.00 70.12 97 ASP A O 1
ATOM 755 N N . THR A 1 98 ? 5.098 2.742 -14.901 1.00 58.88 98 THR A N 1
ATOM 756 C CA . THR A 1 98 ? 4.898 1.456 -15.561 1.00 58.88 98 THR A CA 1
ATOM 757 C C . THR A 1 98 ? 3.619 0.805 -15.075 1.00 58.88 98 THR A C 1
ATOM 759 O O . THR A 1 98 ? 3.628 0.145 -14.048 1.00 58.88 98 THR A O 1
ATOM 762 N N . MET A 1 99 ? 2.528 0.986 -15.821 1.00 56.88 99 MET A N 1
ATOM 763 C CA . MET A 1 99 ? 1.316 0.193 -15.619 1.00 56.88 99 MET A CA 1
ATOM 764 C C . MET A 1 99 ? 1.614 -1.222 -16.121 1.00 56.88 99 MET A C 1
ATOM 766 O O . MET A 1 99 ? 1.649 -1.476 -17.327 1.00 56.88 99 MET A O 1
ATOM 770 N N . SER A 1 100 ? 1.923 -2.128 -15.203 1.00 55.97 100 SER A N 1
ATOM 771 C CA . SER A 1 100 ? 2.091 -3.545 -15.488 1.00 55.97 100 SER A CA 1
ATOM 772 C C . SER A 1 100 ? 0.779 -4.101 -16.055 1.00 55.97 100 SER A C 1
ATOM 774 O O . SER A 1 100 ? -0.292 -4.025 -15.453 1.00 55.97 100 SER A O 1
ATOM 776 N N . HIS A 1 101 ? 0.830 -4.623 -17.282 1.00 52.97 101 HIS A N 1
ATOM 777 C CA . HIS A 1 101 ? -0.337 -5.207 -17.932 1.00 52.97 101 HIS A CA 1
ATOM 778 C C . HIS A 1 101 ? -0.331 -6.710 -17.688 1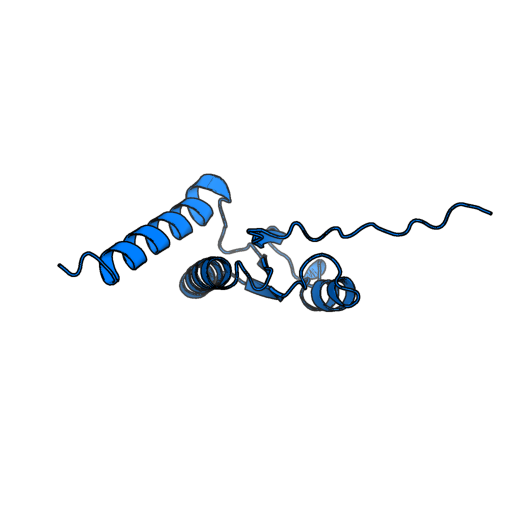.00 52.97 101 HIS A C 1
ATOM 780 O O . HIS A 1 101 ? 0.333 -7.465 -18.390 1.00 52.97 101 HIS A O 1
ATOM 786 N N . SER A 1 102 ? -1.124 -7.167 -16.725 1.00 51.00 102 SER A N 1
ATOM 787 C CA . SER A 1 102 ? -1.434 -8.592 -16.608 1.00 51.00 102 SER A CA 1
ATOM 788 C C . SER A 1 102 ? -2.578 -8.933 -17.566 1.00 51.00 102 SER A C 1
ATOM 790 O O . SER A 1 102 ? -3.740 -9.002 -17.164 1.00 51.00 102 SER A O 1
ATOM 792 N N . LEU A 1 103 ? -2.290 -9.108 -18.860 1.00 51.47 103 LEU A N 1
ATOM 793 C CA . LEU A 1 103 ? -3.276 -9.709 -19.759 1.00 51.47 103 LEU A CA 1
ATOM 794 C C . LEU A 1 103 ? -3.415 -11.187 -19.391 1.00 51.47 103 LEU A C 1
ATOM 796 O O . LEU A 1 103 ? -2.507 -11.988 -19.598 1.00 51.47 103 LEU A O 1
ATOM 800 N N . ARG A 1 104 ? -4.580 -11.561 -18.859 1.00 50.00 104 ARG A N 1
ATOM 801 C CA . ARG A 1 104 ? -4.980 -12.964 -18.759 1.00 50.00 104 ARG A CA 1
ATOM 802 C C . ARG A 1 104 ? -5.034 -13.505 -20.192 1.00 50.00 104 ARG A C 1
ATOM 804 O O . ARG A 1 104 ? -5.915 -13.106 -20.951 1.00 50.00 104 ARG A O 1
ATOM 811 N N . HIS A 1 105 ? -4.111 -14.384 -20.581 1.00 50.19 105 HIS A N 1
ATOM 812 C CA . HIS A 1 105 ? -4.288 -15.172 -21.797 1.00 50.19 105 HIS A CA 1
ATOM 813 C C . HIS A 1 105 ? -5.483 -16.102 -21.559 1.00 50.19 105 HIS A C 1
ATOM 815 O O . HIS A 1 105 ? -5.365 -17.131 -20.897 1.00 50.19 105 HIS A O 1
ATOM 821 N N . VAL A 1 106 ? -6.665 -15.691 -22.015 1.00 56.09 106 VAL A N 1
ATOM 822 C CA . VAL A 1 106 ? -7.804 -16.593 -22.177 1.00 56.09 106 VAL A CA 1
ATOM 823 C C . VAL A 1 106 ? -7.553 -17.302 -23.507 1.00 56.09 106 VAL A C 1
ATOM 825 O O . VAL A 1 106 ? -7.564 -16.616 -24.530 1.00 56.09 106 VAL A O 1
ATOM 828 N N . PRO A 1 107 ? -7.260 -18.614 -23.532 1.00 54.56 107 PRO A N 1
ATOM 829 C CA . PRO A 1 107 ? -7.123 -19.317 -24.800 1.00 54.56 107 PRO A CA 1
ATOM 830 C C . PRO A 1 107 ? -8.451 -19.219 -25.561 1.00 54.56 107 PRO A C 1
ATOM 832 O O . PRO A 1 107 ? -9.516 -19.442 -24.979 1.00 54.56 107 PRO A O 1
ATOM 835 N N . GLU A 1 108 ? -8.396 -18.847 -26.843 1.00 45.19 108 GLU A N 1
ATOM 836 C CA . GLU A 1 108 ? -9.572 -18.906 -27.715 1.00 45.19 108 GLU A CA 1
ATOM 837 C C . GLU A 1 108 ? -10.089 -20.354 -27.764 1.00 45.19 108 GLU A C 1
ATOM 839 O O . GLU A 1 108 ? -9.282 -21.288 -27.847 1.00 45.19 108 GLU A O 1
ATOM 844 N N . PRO A 1 109 ? -11.413 -20.578 -27.679 1.00 54.12 109 PRO A N 1
ATOM 845 C CA . PRO A 1 109 ? -11.960 -21.910 -27.873 1.00 54.12 109 PRO A CA 1
ATOM 846 C C . PRO A 1 109 ? -11.674 -22.369 -29.309 1.00 54.12 109 PRO A C 1
ATOM 848 O O . PRO A 1 109 ? -11.897 -21.615 -30.256 1.00 54.12 109 PRO A O 1
ATOM 851 N N . ALA A 1 110 ? -11.149 -23.593 -29.421 1.00 62.25 110 ALA A N 1
ATOM 852 C CA . ALA A 1 110 ? -10.826 -24.268 -30.678 1.00 62.25 110 ALA A CA 1
ATOM 853 C C . ALA A 1 110 ? -12.048 -24.485 -31.584 1.00 62.25 110 ALA A C 1
ATOM 855 O O . ALA A 1 110 ? -13.165 -24.671 -31.042 1.00 62.25 110 ALA A O 1
#